Protein AF-A0A938BSF8-F1 (afdb_monomer_lite)

Structure (mmCIF, N/CA/C/O backbone):
data_AF-A0A938BSF8-F1
#
_entry.id   AF-A0A938BSF8-F1
#
loop_
_atom_site.group_PDB
_atom_site.id
_atom_site.type_symbol
_atom_site.label_atom_id
_atom_site.label_alt_id
_atom_site.label_comp_id
_atom_site.label_asym_id
_atom_site.label_entity_id
_atom_site.label_seq_id
_atom_site.pdbx_PDB_ins_code
_atom_site.Cartn_x
_atom_site.Cartn_y
_atom_site.Cartn_z
_atom_site.occupancy
_atom_site.B_iso_or_equiv
_atom_site.auth_seq_id
_atom_site.auth_comp_id
_atom_site.auth_asym_id
_atom_site.auth_atom_id
_atom_site.pdbx_PDB_model_num
ATOM 1 N N . LYS A 1 1 ? 28.544 -10.398 6.297 1.00 42.66 1 LYS A N 1
ATOM 2 C CA . LYS A 1 1 ? 27.998 -9.022 6.168 1.00 42.66 1 LYS A CA 1
ATOM 3 C C . LYS A 1 1 ? 26.560 -9.115 5.612 1.00 42.66 1 LYS A C 1
ATOM 5 O O . LYS A 1 1 ? 26.388 -9.047 4.410 1.00 42.66 1 LYS A O 1
ATOM 10 N N . LYS A 1 2 ? 25.538 -9.381 6.446 1.00 52.78 2 LYS A N 1
ATOM 11 C CA . LYS A 1 2 ? 24.131 -9.657 6.032 1.00 52.78 2 LYS A CA 1
ATOM 12 C C . LYS A 1 2 ? 23.153 -8.567 6.518 1.00 52.78 2 LYS A C 1
ATOM 14 O O . LYS A 1 2 ? 22.129 -8.864 7.116 1.00 52.78 2 LYS A O 1
ATOM 19 N N . ALA A 1 3 ? 23.510 -7.292 6.365 1.00 58.06 3 ALA A N 1
ATOM 20 C CA . ALA A 1 3 ? 22.662 -6.179 6.822 1.00 58.06 3 ALA A CA 1
ATOM 21 C C . ALA A 1 3 ? 21.866 -5.516 5.681 1.00 58.06 3 ALA A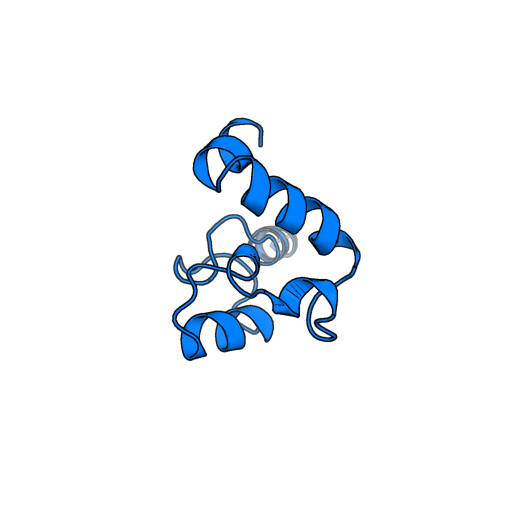 C 1
ATOM 23 O O . ALA A 1 3 ? 20.840 -4.891 5.925 1.00 58.06 3 ALA A O 1
ATOM 24 N N . LEU A 1 4 ? 22.318 -5.663 4.430 1.00 58.53 4 LEU A N 1
ATOM 25 C CA . LEU A 1 4 ? 21.756 -4.945 3.281 1.00 58.53 4 LEU A CA 1
ATOM 26 C C . LEU A 1 4 ? 20.503 -5.628 2.707 1.00 58.53 4 LEU A C 1
ATOM 28 O O . LEU A 1 4 ? 19.599 -4.932 2.251 1.00 58.53 4 LEU A O 1
ATOM 32 N N . ASP A 1 5 ? 20.386 -6.957 2.821 1.00 57.97 5 ASP A N 1
ATOM 33 C CA . ASP A 1 5 ? 19.217 -7.712 2.335 1.00 57.97 5 ASP A CA 1
ATOM 34 C C . ASP A 1 5 ? 17.908 -7.292 3.030 1.00 57.97 5 ASP A C 1
ATOM 36 O O . ASP A 1 5 ? 16.833 -7.309 2.431 1.00 57.97 5 ASP A O 1
ATOM 40 N N . GLY A 1 6 ? 17.989 -6.825 4.282 1.00 59.91 6 GLY A N 1
ATOM 41 C CA . GLY A 1 6 ? 16.834 -6.311 5.022 1.00 59.91 6 GLY A CA 1
ATOM 42 C C . GLY A 1 6 ? 16.242 -5.026 4.434 1.00 59.91 6 GLY A C 1
ATOM 43 O O . GLY A 1 6 ? 15.046 -4.777 4.583 1.00 59.91 6 GLY A O 1
ATOM 44 N N . LEU A 1 7 ? 17.039 -4.228 3.713 1.00 61.22 7 LEU A N 1
ATOM 45 C CA . LEU A 1 7 ? 16.583 -2.982 3.088 1.00 61.22 7 LEU A CA 1
ATOM 46 C C . LEU A 1 7 ? 15.679 -3.244 1.877 1.00 61.22 7 LEU A C 1
ATOM 48 O O . LEU A 1 7 ? 14.780 -2.448 1.600 1.00 61.22 7 LEU A O 1
ATOM 52 N N . ALA A 1 8 ? 15.858 -4.378 1.193 1.00 61.72 8 ALA A N 1
ATOM 53 C CA . ALA A 1 8 ? 14.975 -4.795 0.107 1.00 61.72 8 ALA A CA 1
ATOM 54 C C . ALA A 1 8 ? 13.536 -5.022 0.607 1.00 61.72 8 ALA A C 1
ATOM 56 O O . ALA A 1 8 ? 12.580 -4.688 -0.091 1.00 61.72 8 ALA A O 1
ATOM 57 N N . MET A 1 9 ? 13.375 -5.484 1.855 1.00 60.84 9 MET A N 1
ATOM 58 C CA . MET A 1 9 ? 12.069 -5.641 2.505 1.00 60.84 9 MET A CA 1
ATOM 59 C C . MET A 1 9 ? 11.415 -4.311 2.892 1.00 60.84 9 MET A C 1
ATOM 61 O O . MET A 1 9 ? 10.242 -4.298 3.239 1.00 60.84 9 MET A O 1
ATOM 65 N N . LEU A 1 10 ? 12.120 -3.177 2.861 1.00 64.31 10 LEU A N 1
ATOM 66 C CA . LEU A 1 10 ? 11.523 -1.872 3.174 1.00 64.31 10 LEU A CA 1
ATOM 67 C C . LEU A 1 10 ? 10.841 -1.233 1.963 1.00 64.31 10 LEU A C 1
ATO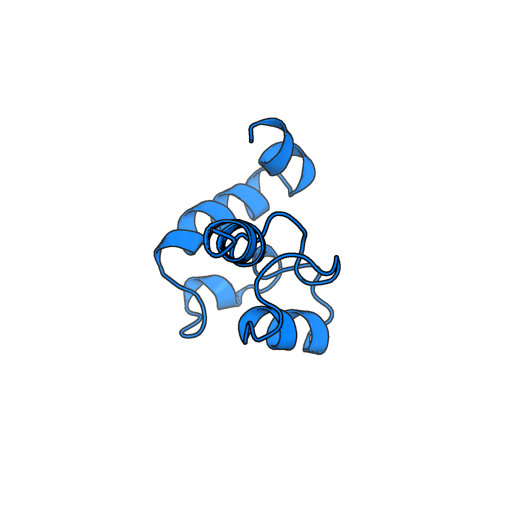M 69 O O . LEU A 1 10 ? 9.985 -0.363 2.134 1.00 64.31 10 LEU A O 1
ATOM 73 N N . ARG A 1 11 ? 11.188 -1.671 0.750 1.00 66.31 11 ARG A N 1
ATOM 74 C CA . ARG A 1 11 ? 10.591 -1.163 -0.483 1.00 66.31 11 ARG A CA 1
ATOM 75 C C . ARG A 1 11 ? 9.246 -1.844 -0.719 1.00 66.31 11 ARG A C 1
ATOM 77 O O . ARG A 1 11 ? 9.131 -3.066 -0.641 1.00 66.31 11 ARG A O 1
ATOM 84 N N . CYS A 1 12 ? 8.221 -1.060 -1.041 1.00 70.50 12 CYS A N 1
ATOM 85 C CA . CYS A 1 12 ? 6.927 -1.581 -1.488 1.00 70.50 12 CYS A CA 1
ATOM 86 C C . CYS A 1 12 ? 7.032 -2.111 -2.929 1.00 70.50 12 CYS A C 1
ATOM 88 O O . CYS A 1 12 ? 6.431 -1.555 -3.838 1.00 70.50 12 CYS A O 1
ATOM 90 N N . THR A 1 13 ? 7.811 -3.175 -3.138 1.00 65.12 13 THR A N 1
ATOM 91 C CA . THR A 1 13 ? 7.958 -3.848 -4.443 1.00 65.12 13 THR A CA 1
ATOM 92 C C . THR A 1 13 ? 6.755 -4.720 -4.783 1.00 65.12 13 THR A C 1
ATOM 94 O O . THR A 1 13 ? 6.483 -4.988 -5.948 1.00 65.12 13 THR A O 1
ATOM 97 N N . LYS A 1 14 ? 6.005 -5.154 -3.764 1.00 66.50 14 LYS A N 1
ATOM 98 C CA . LYS A 1 14 ? 4.699 -5.797 -3.924 1.00 66.50 14 LYS A CA 1
ATOM 99 C C . LYS A 1 14 ? 3.639 -4.963 -3.214 1.00 66.50 14 LYS A C 1
ATOM 101 O O . LYS A 1 14 ? 3.910 -4.319 -2.200 1.00 66.50 14 LYS A O 1
ATOM 106 N N . MET A 1 15 ? 2.429 -4.996 -3.763 1.00 70.56 15 MET A N 1
ATOM 107 C CA . MET A 1 15 ? 1.242 -4.330 -3.224 1.00 70.56 15 MET A CA 1
ATOM 108 C C . MET A 1 15 ? 0.961 -4.734 -1.766 1.00 70.56 15 MET A C 1
ATOM 110 O O . MET A 1 15 ? 1.422 -5.778 -1.305 1.00 70.56 15 MET A O 1
ATOM 114 N N . CYS A 1 16 ? 0.223 -3.907 -1.011 1.00 72.00 16 CYS A N 1
ATOM 115 C CA . CYS A 1 16 ? 0.055 -4.080 0.441 1.00 72.00 16 CYS A CA 1
ATOM 116 C C . CYS A 1 16 ? -0.491 -5.468 0.825 1.00 72.00 16 CYS A C 1
ATOM 118 O O . CYS A 1 16 ? -0.137 -5.999 1.877 1.00 72.00 16 CYS A O 1
ATOM 120 N N . ARG A 1 17 ? -1.321 -6.066 -0.037 1.00 68.81 17 ARG A N 1
ATOM 121 C CA . ARG A 1 17 ? -1.859 -7.428 0.121 1.00 68.81 17 ARG A CA 1
ATOM 122 C C . ARG A 1 17 ? -0.941 -8.544 -0.388 1.00 68.81 17 ARG A C 1
ATOM 124 O O . ARG A 1 17 ? -1.157 -9.697 -0.051 1.00 68.81 17 ARG A O 1
ATOM 131 N N . GLY A 1 18 ? 0.093 -8.215 -1.151 1.00 63.72 18 GLY A N 1
ATOM 132 C CA . GLY A 1 18 ? 1.002 -9.158 -1.807 1.00 63.72 18 GLY A CA 1
ATOM 133 C C . GLY A 1 18 ? 2.230 -9.517 -0.973 1.00 63.72 18 GLY A C 1
ATOM 134 O O . GLY A 1 18 ? 3.206 -10.026 -1.517 1.00 63.72 18 GLY A O 1
ATOM 135 N N . GLY A 1 19 ? 2.225 -9.196 0.325 1.00 61.78 19 GLY A N 1
ATOM 136 C CA . GLY A 1 19 ? 3.304 -9.548 1.253 1.00 61.78 19 GLY A CA 1
ATOM 137 C C . GLY A 1 19 ? 4.621 -8.790 1.047 1.00 61.78 19 GLY A C 1
ATOM 138 O O . GLY A 1 19 ? 5.616 -9.155 1.662 1.00 61.78 19 GLY A O 1
ATOM 139 N N . GLY A 1 20 ? 4.648 -7.751 0.206 1.00 63.84 20 GLY A N 1
ATOM 140 C CA . GLY A 1 20 ? 5.825 -6.899 0.011 1.00 63.84 20 GLY A CA 1
ATOM 141 C C . GLY A 1 20 ? 5.925 -5.766 1.027 1.00 63.84 20 GLY A C 1
ATOM 1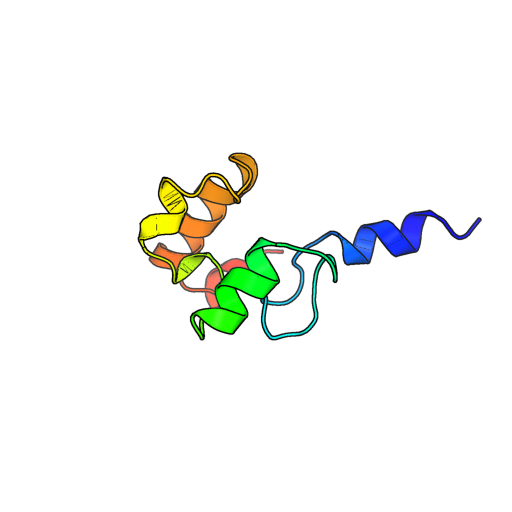42 O O . GLY A 1 20 ? 4.958 -5.428 1.718 1.00 63.84 20 GLY A O 1
ATOM 143 N N . GLY A 1 21 ? 7.106 -5.152 1.079 1.00 71.00 21 GLY A N 1
ATOM 144 C CA . GLY A 1 21 ? 7.395 -4.047 1.981 1.00 71.00 21 GLY A CA 1
ATOM 145 C C . GLY A 1 21 ? 7.480 -4.452 3.455 1.00 71.00 21 GLY A C 1
ATOM 146 O O . GLY A 1 21 ? 7.439 -5.624 3.832 1.00 71.00 21 GLY A O 1
ATOM 147 N N . ASN A 1 22 ? 7.621 -3.435 4.305 1.00 73.94 22 ASN A N 1
ATOM 148 C CA . ASN A 1 22 ? 7.888 -3.619 5.726 1.00 73.94 22 ASN A CA 1
ATOM 149 C C . ASN A 1 22 ? 6.716 -4.361 6.416 1.00 73.94 22 ASN A C 1
ATOM 151 O O . ASN A 1 22 ? 5.583 -3.855 6.393 1.00 73.94 22 ASN A O 1
ATOM 155 N N . PRO A 1 23 ? 6.952 -5.502 7.101 1.00 76.06 23 PRO A N 1
ATOM 156 C CA . PRO A 1 23 ? 5.895 -6.256 7.769 1.00 76.06 23 PRO A CA 1
ATOM 157 C C . PRO A 1 23 ? 5.178 -5.478 8.884 1.00 76.06 23 PRO A C 1
ATOM 159 O O . PRO A 1 23 ? 4.003 -5.710 9.181 1.00 76.06 23 PRO A O 1
ATOM 162 N N . TRP A 1 24 ? 5.826 -4.475 9.459 1.00 79.38 24 TRP A N 1
ATOM 163 C CA . TRP A 1 24 ? 5.248 -3.634 10.503 1.00 79.38 24 TRP A CA 1
ATOM 164 C C . TRP A 1 24 ? 4.597 -2.352 9.968 1.00 79.38 24 TRP A C 1
ATOM 166 O O . TRP A 1 24 ? 4.083 -1.548 10.756 1.00 79.38 24 TRP A O 1
ATOM 176 N N . CYS A 1 25 ? 4.532 -2.176 8.642 1.00 81.00 25 CYS A N 1
ATOM 177 C CA . CYS A 1 25 ? 3.943 -1.007 7.998 1.00 81.00 25 CYS A CA 1
ATOM 178 C C . CYS A 1 25 ? 2.506 -0.742 8.487 1.00 81.00 25 CYS A C 1
ATOM 180 O O . CYS A 1 25 ? 1.594 -1.566 8.351 1.00 81.00 25 CYS A O 1
ATOM 182 N N . LYS A 1 26 ? 2.285 0.449 9.060 1.00 85.25 26 LYS A N 1
ATOM 183 C CA . LYS A 1 26 ? 0.963 0.893 9.536 1.00 85.25 26 LYS A CA 1
ATOM 184 C C . LYS A 1 26 ? -0.020 1.082 8.374 1.00 85.25 26 LYS A C 1
ATOM 186 O O . LYS A 1 26 ? -1.206 0.804 8.529 1.00 85.25 26 LYS A O 1
ATOM 191 N N . ILE A 1 27 ? 0.475 1.505 7.208 1.00 86.19 27 ILE A N 1
ATOM 192 C CA . ILE A 1 27 ? -0.333 1.699 5.995 1.00 86.19 27 ILE A CA 1
ATOM 193 C C . ILE A 1 27 ? -0.809 0.358 5.452 1.00 86.19 27 ILE A C 1
ATOM 195 O O . ILE A 1 27 ? -1.973 0.246 5.094 1.00 86.19 27 ILE A O 1
ATOM 199 N N . ARG A 1 28 ? 0.040 -0.677 5.482 1.00 85.50 28 ARG A N 1
ATOM 200 C CA . ARG A 1 28 ? -0.353 -2.035 5.091 1.00 85.50 28 ARG A CA 1
ATOM 201 C C . ARG A 1 28 ? -1.550 -2.511 5.904 1.00 85.50 28 ARG A C 1
ATOM 203 O O . ARG A 1 28 ? -2.576 -2.855 5.337 1.00 85.50 28 ARG A O 1
ATOM 210 N N . ARG A 1 29 ? -1.451 -2.430 7.235 1.00 86.75 29 ARG A N 1
ATOM 211 C CA . ARG A 1 29 ? -2.563 -2.765 8.141 1.00 86.75 29 ARG A CA 1
ATOM 212 C C . ARG A 1 29 ? -3.815 -1.938 7.845 1.00 86.75 29 ARG A C 1
ATOM 214 O O . ARG A 1 29 ? -4.917 -2.470 7.894 1.00 86.75 29 ARG A O 1
ATOM 221 N N . CYS A 1 30 ? -3.650 -0.654 7.530 1.00 89.25 30 CYS A N 1
ATOM 222 C CA . CYS A 1 30 ? -4.750 0.231 7.153 1.00 89.25 30 CYS A CA 1
ATOM 223 C C . CYS A 1 30 ? -5.431 -0.215 5.848 1.00 89.25 30 CYS A C 1
ATOM 225 O O . CYS A 1 30 ? -6.648 -0.358 5.826 1.00 89.25 30 CYS A O 1
ATOM 227 N N . ALA A 1 31 ? -4.659 -0.474 4.790 1.00 87.62 31 ALA A N 1
ATOM 228 C CA . ALA A 1 31 ? -5.163 -0.922 3.495 1.00 87.62 31 ALA A CA 1
ATOM 229 C C . ALA A 1 31 ? -5.853 -2.289 3.605 1.00 87.62 31 ALA A C 1
ATOM 231 O O . ALA A 1 31 ? -6.979 -2.434 3.147 1.00 87.62 31 ALA A O 1
ATOM 232 N N . THR A 1 32 ? -5.247 -3.257 4.304 1.00 85.06 32 THR A N 1
ATOM 233 C CA . THR A 1 3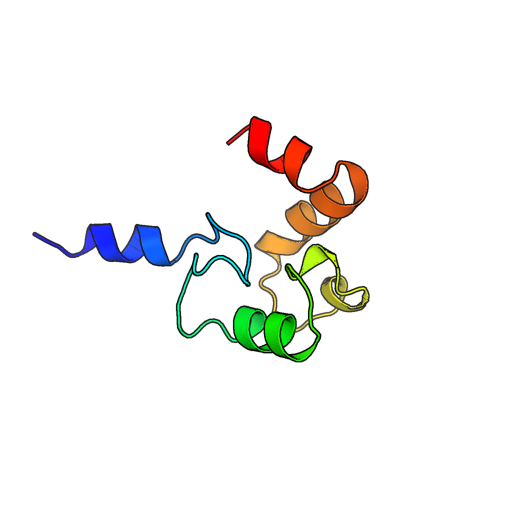2 ? -5.853 -4.579 4.525 1.00 85.06 32 THR A CA 1
ATOM 234 C C . THR A 1 32 ? -7.192 -4.476 5.257 1.00 85.06 32 THR A C 1
ATOM 236 O O . THR A 1 32 ? -8.157 -5.093 4.819 1.00 85.06 32 THR A O 1
ATOM 239 N N . LYS A 1 33 ? -7.276 -3.669 6.329 1.00 89.62 33 LYS A N 1
ATOM 240 C CA . LYS A 1 33 ? -8.527 -3.451 7.081 1.00 89.62 33 LYS A CA 1
ATOM 241 C C . LYS A 1 33 ? -9.632 -2.823 6.232 1.00 89.62 33 LYS A C 1
ATOM 243 O O . LYS A 1 33 ? -10.791 -3.160 6.420 1.00 89.62 33 LYS A O 1
ATOM 248 N N . ARG A 1 34 ? -9.275 -1.921 5.315 1.00 89.25 34 ARG A N 1
ATOM 249 C CA . ARG A 1 34 ? -10.219 -1.262 4.393 1.00 89.25 34 ARG A CA 1
ATOM 250 C C . ARG A 1 34 ? -10.452 -2.050 3.104 1.00 89.25 34 ARG A C 1
ATOM 252 O O . ARG A 1 34 ? -11.075 -1.546 2.185 1.00 89.25 34 ARG A O 1
ATOM 259 N N . ALA A 1 35 ? -9.924 -3.268 3.028 1.00 87.69 35 ALA A N 1
ATOM 260 C CA . ALA A 1 35 ? -9.965 -4.109 1.847 1.00 87.69 35 ALA A CA 1
ATOM 261 C C . ALA A 1 35 ? -9.406 -3.458 0.565 1.00 87.69 35 ALA A C 1
ATOM 263 O O . ALA A 1 35 ? -9.816 -3.817 -0.537 1.00 87.69 35 ALA A O 1
ATOM 264 N N . PHE A 1 36 ? -8.404 -2.593 0.702 1.00 87.88 36 PHE A N 1
ATOM 265 C CA . PHE A 1 36 ? -7.661 -2.014 -0.412 1.00 87.88 36 PHE A CA 1
ATOM 266 C C . PHE A 1 36 ? -6.462 -2.895 -0.798 1.00 87.88 36 PHE A C 1
ATOM 268 O O . PHE A 1 36 ? -5.753 -3.443 0.053 1.00 87.88 36 PHE A O 1
ATOM 275 N N . ALA A 1 37 ? -6.208 -3.022 -2.096 1.00 81.81 37 ALA A N 1
ATOM 276 C CA . ALA A 1 37 ? -4.962 -3.504 -2.680 1.00 81.81 37 ALA A CA 1
ATOM 277 C C . ALA A 1 37 ? -3.772 -2.592 -2.333 1.00 81.81 37 ALA A C 1
ATOM 279 O O . ALA A 1 37 ? -2.654 -3.090 -2.144 1.00 81.81 37 ALA A O 1
ATOM 280 N N . GLY A 1 38 ? -4.001 -1.287 -2.158 1.00 84.31 38 GLY A N 1
ATOM 281 C CA . GLY A 1 38 ? -2.975 -0.370 -1.668 1.00 84.31 38 GLY A CA 1
ATOM 282 C C . GLY A 1 38 ? -3.460 1.048 -1.389 1.00 84.31 38 GLY A C 1
ATOM 283 O O . GLY A 1 38 ? -4.637 1.369 -1.500 1.00 84.31 38 GLY A O 1
ATOM 284 N N . CYS A 1 39 ? -2.534 1.920 -0.984 1.00 86.50 39 CYS A N 1
ATOM 285 C CA . CYS A 1 39 ? -2.864 3.286 -0.572 1.00 86.50 39 CYS A CA 1
ATOM 286 C C . CYS A 1 39 ? -3.391 4.180 -1.704 1.00 86.50 39 CYS A C 1
ATOM 288 O O . CYS A 1 39 ? -4.013 5.189 -1.394 1.00 86.50 39 CYS A O 1
ATOM 290 N N . TRP A 1 40 ? -3.197 3.820 -2.977 1.00 86.56 40 TRP A N 1
ATOM 291 C CA . TRP A 1 40 ? -3.722 4.585 -4.114 1.00 86.56 40 TRP A CA 1
ATOM 292 C C . TRP A 1 40 ? -5.253 4.507 -4.242 1.00 86.56 40 TRP A C 1
ATOM 294 O O . TRP A 1 40 ? -5.843 5.431 -4.793 1.00 86.56 40 TRP A O 1
ATOM 304 N N . GLU A 1 41 ? -5.899 3.469 -3.696 1.00 88.12 41 GLU A N 1
ATOM 305 C CA . GLU A 1 41 ? -7.370 3.328 -3.676 1.00 88.12 41 GLU A CA 1
ATOM 306 C C . GLU A 1 41 ? -8.034 4.129 -2.551 1.00 88.12 41 GLU A C 1
ATOM 308 O O . GLU A 1 41 ? -9.235 4.361 -2.564 1.00 88.12 41 GLU A O 1
ATOM 313 N N . CYS A 1 42 ? -7.259 4.566 -1.559 1.00 89.62 42 CYS A N 1
ATOM 314 C CA . CYS A 1 42 ? -7.774 5.363 -0.456 1.00 89.62 42 CYS A CA 1
ATOM 315 C C . CYS A 1 42 ? -7.900 6.821 -0.900 1.00 89.62 42 CYS A C 1
ATOM 317 O O . CYS A 1 42 ? -6.877 7.485 -1.015 1.00 89.62 42 CYS A O 1
ATOM 319 N N . GLU A 1 43 ? -9.107 7.352 -1.084 1.00 88.00 43 GLU A N 1
ATOM 320 C CA . GLU A 1 43 ? -9.335 8.751 -1.502 1.00 88.00 43 GLU A CA 1
ATOM 321 C C . GLU A 1 43 ? -8.640 9.754 -0.566 1.00 88.00 43 GLU A C 1
ATOM 323 O O . GLU A 1 43 ? -7.944 10.664 -1.011 1.00 88.00 43 GLU A O 1
ATOM 32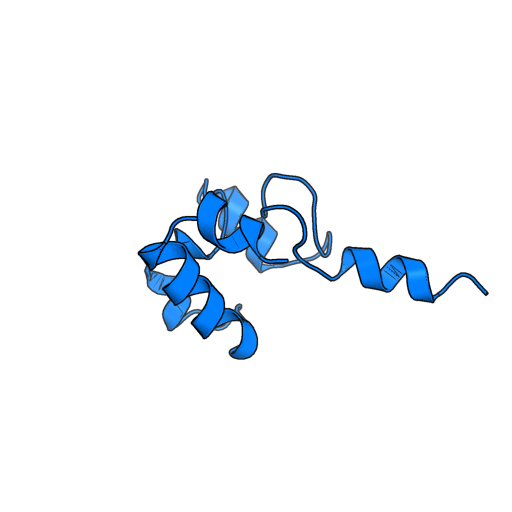8 N N . GLU A 1 44 ? -8.667 9.474 0.739 1.00 89.19 44 GLU A N 1
ATOM 329 C CA . GLU A 1 44 ? -8.016 10.267 1.790 1.00 89.19 44 GLU A CA 1
ATOM 330 C C . GLU A 1 44 ? -6.476 10.155 1.807 1.00 89.19 44 GLU A C 1
ATOM 332 O O . GLU A 1 44 ? -5.819 10.701 2.699 1.00 89.19 44 GLU A O 1
ATOM 337 N N . SER A 1 45 ? -5.855 9.417 0.875 1.00 87.31 45 SER A N 1
ATOM 338 C CA . SER A 1 45 ? -4.400 9.224 0.876 1.00 87.31 45 SER A CA 1
ATOM 339 C C . SER A 1 45 ? -3.643 10.545 0.770 1.00 87.31 45 SER A C 1
ATOM 341 O O . SER A 1 45 ? -2.549 10.639 1.322 1.00 87.31 45 SER A O 1
ATOM 343 N N . ASP A 1 46 ? -4.230 11.558 0.128 1.00 85.12 46 ASP A N 1
ATOM 344 C CA . ASP A 1 46 ? -3.633 12.880 -0.087 1.00 85.12 46 ASP A CA 1
ATOM 345 C C . ASP A 1 46 ? -3.485 13.712 1.200 1.00 85.12 46 ASP A C 1
ATOM 347 O O . ASP A 1 46 ? -2.496 14.416 1.380 1.00 85.12 46 ASP A O 1
ATOM 351 N N . ALA A 1 47 ? -4.370 13.503 2.178 1.00 87.75 47 ALA A N 1
ATOM 352 C CA . ALA A 1 47 ? -4.276 14.106 3.511 1.00 87.75 47 ALA A CA 1
ATOM 353 C C . ALA A 1 47 ? -3.769 13.119 4.583 1.00 87.75 47 ALA A C 1
ATOM 355 O O . ALA A 1 47 ? -3.662 13.448 5.768 1.00 87.75 47 ALA A O 1
ATOM 356 N N . CYS A 1 48 ? -3.452 11.876 4.202 1.00 88.56 48 CYS A N 1
ATOM 357 C CA . CYS A 1 48 ? -3.129 10.833 5.167 1.00 88.56 48 CYS A CA 1
ATOM 358 C C . CYS A 1 48 ? -1.823 11.137 5.915 1.00 88.56 48 CYS A C 1
ATOM 360 O O . CYS A 1 48 ? -0.736 11.093 5.336 1.00 88.56 48 CYS A O 1
ATOM 362 N N . LYS A 1 49 ? -1.921 11.351 7.234 1.00 89.00 49 LYS A N 1
ATOM 363 C CA . LYS A 1 49 ? -0.771 11.572 8.135 1.00 89.00 49 LYS A CA 1
ATOM 364 C C . LYS A 1 49 ? 0.126 10.338 8.307 1.00 89.00 49 LYS A C 1
ATOM 366 O O . LYS A 1 49 ? 1.248 10.448 8.785 1.00 89.00 49 LYS A O 1
ATOM 371 N N . LYS A 1 50 ? -0.368 9.144 7.949 1.00 86.75 50 LYS A N 1
ATOM 372 C CA . LYS A 1 50 ? 0.392 7.880 8.025 1.00 86.75 50 LYS A CA 1
ATOM 373 C C . LYS A 1 50 ? 1.321 7.690 6.822 1.00 86.75 50 LYS A C 1
ATOM 375 O O . LYS A 1 50 ? 2.195 6.829 6.885 1.00 86.75 50 LYS A O 1
ATOM 380 N N . LEU A 1 51 ? 1.088 8.426 5.732 1.00 85.31 51 LEU A N 1
ATOM 381 C CA . LEU A 1 51 ? 1.826 8.329 4.478 1.00 85.31 51 LEU A CA 1
ATOM 382 C C . LEU A 1 51 ? 2.952 9.365 4.460 1.00 85.31 51 LEU A C 1
ATOM 384 O O . LEU A 1 51 ? 2.725 10.536 4.759 1.00 85.31 51 LEU A O 1
ATOM 388 N N . LEU A 1 52 ? 4.159 8.941 4.082 1.00 83.00 52 LEU A N 1
ATOM 389 C CA . LEU A 1 52 ? 5.255 9.884 3.867 1.00 83.00 52 LEU A CA 1
ATOM 390 C C . LEU A 1 52 ? 4.973 10.741 2.620 1.00 83.00 52 LEU A C 1
ATOM 392 O O . LEU A 1 52 ? 4.542 10.182 1.606 1.00 83.00 52 LEU A O 1
ATOM 396 N N . PRO A 1 53 ? 5.266 12.056 2.649 1.00 81.94 53 PRO A N 1
ATOM 397 C CA . PRO A 1 53 ? 5.042 12.953 1.513 1.00 81.94 53 PRO A CA 1
ATOM 398 C C . PRO A 1 53 ? 5.666 12.460 0.201 1.00 81.94 53 PRO A C 1
ATOM 400 O O . PRO A 1 53 ? 5.047 12.583 -0.850 1.00 81.94 53 PRO A O 1
ATOM 403 N N . ALA A 1 54 ? 6.833 11.809 0.275 1.00 82.44 54 ALA A N 1
ATOM 404 C CA . ALA A 1 54 ? 7.545 11.253 -0.877 1.00 82.44 54 ALA A CA 1
ATOM 405 C C . ALA A 1 54 ? 6.730 10.229 -1.692 1.00 82.44 54 ALA A C 1
ATOM 407 O O . ALA A 1 54 ? 6.997 10.038 -2.873 1.00 82.44 54 ALA A O 1
ATOM 408 N N . TYR A 1 55 ? 5.726 9.576 -1.094 1.00 79.81 55 TYR A N 1
ATOM 409 C CA . TYR A 1 55 ? 4.884 8.613 -1.808 1.00 79.81 55 TYR A CA 1
ATOM 410 C C . TYR A 1 55 ? 3.689 9.253 -2.525 1.00 79.81 55 TYR A C 1
ATOM 412 O O . TYR A 1 55 ? 3.118 8.608 -3.400 1.00 79.81 55 TYR A O 1
ATOM 420 N N . ARG A 1 56 ? 3.296 10.492 -2.189 1.00 84.50 56 ARG A N 1
ATOM 421 C CA . ARG A 1 56 ? 2.094 11.146 -2.747 1.00 84.50 56 ARG A CA 1
ATOM 422 C C . ARG A 1 56 ? 2.121 11.272 -4.278 1.00 84.50 56 ARG A C 1
ATOM 424 O O . ARG A 1 56 ? 1.135 10.857 -4.889 1.00 84.50 56 ARG A O 1
ATOM 431 N N . PRO A 1 57 ? 3.229 11.708 -4.916 1.00 83.88 57 PRO A N 1
ATOM 432 C CA . PRO A 1 57 ? 3.284 11.816 -6.377 1.00 83.88 57 PRO A CA 1
ATOM 433 C C . PRO A 1 57 ? 3.064 10.467 -7.071 1.00 83.88 57 PRO A C 1
ATOM 435 O O . PRO A 1 57 ? 2.401 10.378 -8.105 1.00 83.88 57 PRO A O 1
ATOM 438 N N . ASN A 1 58 ? 3.562 9.384 -6.464 1.00 83.50 58 ASN A N 1
ATOM 439 C CA . ASN A 1 58 ? 3.386 8.039 -7.000 1.00 83.50 58 ASN A CA 1
ATOM 440 C C . ASN A 1 58 ? 1.924 7.590 -6.923 1.00 83.50 58 ASN A C 1
ATOM 442 O O . ASN A 1 58 ? 1.453 6.939 -7.852 1.00 83.50 58 ASN A O 1
ATOM 446 N N . LEU A 1 59 ? 1.186 7.956 -5.869 1.00 86.00 59 LEU A N 1
ATOM 447 C CA . LEU A 1 59 ? -0.237 7.613 -5.758 1.00 86.00 59 LEU A CA 1
ATOM 448 C C . LEU A 1 59 ? -1.080 8.328 -6.807 1.00 86.00 59 LEU A C 1
ATOM 450 O O . LEU A 1 59 ? -1.939 7.693 -7.415 1.00 86.00 59 LEU A O 1
ATOM 454 N N . GLU A 1 60 ? -0.812 9.611 -7.058 1.00 84.44 60 GLU A N 1
ATOM 455 C CA . GLU A 1 60 ? -1.494 10.353 -8.120 1.00 84.44 60 GLU A CA 1
ATOM 456 C C . GLU A 1 60 ? -1.228 9.711 -9.487 1.00 84.44 60 GLU A C 1
ATOM 458 O O . GLU A 1 60 ? -2.161 9.439 -10.247 1.00 84.44 60 GLU A O 1
ATOM 463 N N . ARG A 1 61 ? 0.036 9.364 -9.769 1.00 86.06 61 ARG A N 1
ATOM 464 C CA . ARG A 1 61 ? 0.397 8.679 -11.013 1.00 86.06 61 ARG A CA 1
ATOM 465 C C . ARG A 1 61 ? -0.323 7.338 -11.141 1.00 86.06 61 ARG A C 1
ATOM 467 O O . ARG A 1 61 ? -0.909 7.085 -12.187 1.00 86.06 61 ARG A O 1
ATOM 474 N N . ILE A 1 62 ? -0.328 6.504 -10.095 1.00 87.06 62 ILE A N 1
ATOM 475 C CA . ILE A 1 62 ? -1.002 5.191 -10.105 1.00 87.06 62 ILE A CA 1
ATOM 476 C C . ILE A 1 62 ? -2.504 5.341 -10.361 1.00 87.06 62 ILE A C 1
ATOM 478 O O . ILE A 1 62 ? -3.060 4.548 -11.114 1.00 87.06 62 ILE A O 1
ATOM 482 N N . ARG A 1 63 ? -3.161 6.353 -9.785 1.00 85.19 63 ARG A N 1
ATOM 483 C CA . ARG A 1 63 ? -4.583 6.627 -10.055 1.00 85.19 63 ARG A CA 1
ATOM 484 C C . ARG A 1 63 ? -4.835 6.994 -11.513 1.00 85.19 63 ARG A C 1
ATOM 486 O O . ARG A 1 63 ? -5.842 6.581 -12.070 1.00 85.19 63 ARG A O 1
ATOM 493 N N . ARG A 1 64 ? -3.915 7.741 -12.128 1.00 88.25 64 ARG A N 1
ATOM 494 C CA . ARG A 1 64 ? -4.038 8.197 -13.517 1.00 88.25 64 ARG A CA 1
ATOM 495 C C . ARG A 1 64 ? -3.753 7.095 -14.541 1.00 88.25 64 ARG A C 1
ATOM 497 O O . ARG A 1 64 ? -4.483 6.980 -15.515 1.00 88.25 64 ARG A O 1
ATOM 504 N N . VAL A 1 65 ? -2.684 6.316 -14.351 1.00 87.69 65 VAL A N 1
ATOM 505 C CA . VAL A 1 65 ? -2.202 5.338 -15.355 1.00 87.69 65 VAL A CA 1
ATOM 506 C C . VAL A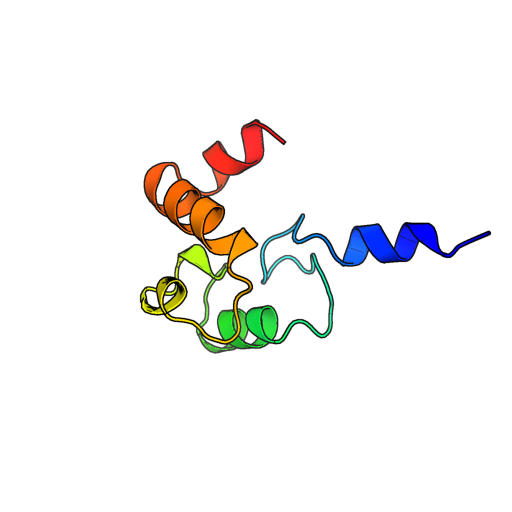 1 65 ? -2.539 3.885 -15.010 1.00 87.69 65 VAL A C 1
ATOM 508 O O . VAL A 1 65 ? -2.390 2.994 -15.842 1.00 87.69 65 VAL A O 1
ATOM 511 N N . GLY A 1 66 ? -2.992 3.623 -13.785 1.00 86.38 66 GLY A N 1
ATOM 512 C CA . GLY A 1 66 ? -3.204 2.280 -13.259 1.00 86.38 66 GLY A CA 1
ATOM 513 C C . GLY A 1 66 ? -1.915 1.604 -12.775 1.00 86.38 66 GLY A C 1
ATOM 514 O O . GLY A 1 66 ? -0.801 1.909 -13.206 1.00 86.38 66 GLY A O 1
ATOM 515 N N . LEU A 1 67 ? -2.063 0.630 -11.869 1.00 79.50 67 LEU A N 1
ATOM 516 C CA . LEU A 1 67 ? -0.935 -0.060 -11.225 1.00 79.50 67 LEU A CA 1
ATOM 517 C C . LEU A 1 67 ? -0.032 -0.794 -12.227 1.00 79.50 67 LEU A C 1
ATOM 519 O O . LEU A 1 67 ? 1.189 -0.741 -12.109 1.00 79.50 67 LEU A O 1
ATOM 523 N N . LYS A 1 68 ? -0.623 -1.466 -13.224 1.00 82.69 68 LYS A N 1
ATOM 524 C CA . LYS A 1 68 ? 0.139 -2.221 -14.228 1.00 82.69 68 LYS A CA 1
ATOM 525 C C . LYS A 1 68 ? 1.060 -1.299 -15.027 1.00 82.69 68 LYS A C 1
ATOM 527 O O . LYS A 1 68 ? 2.246 -1.577 -15.121 1.00 82.69 68 LYS A O 1
ATOM 532 N N . ALA A 1 69 ? 0.545 -0.176 -15.530 1.00 84.69 69 ALA A N 1
ATOM 533 C CA . ALA A 1 69 ? 1.350 0.773 -16.297 1.00 84.69 69 ALA A CA 1
ATOM 534 C C . ALA A 1 69 ? 2.411 1.478 -15.435 1.00 84.69 69 ALA A C 1
ATOM 536 O O . ALA A 1 69 ? 3.489 1.795 -15.930 1.00 84.69 69 ALA A O 1
ATOM 537 N N . PHE A 1 70 ? 2.136 1.690 -14.142 1.00 82.56 70 PHE A N 1
ATOM 538 C CA . PHE A 1 70 ? 3.116 2.246 -13.208 1.00 82.56 70 PHE A CA 1
ATOM 539 C C . PHE A 1 70 ? 4.343 1.333 -13.037 1.00 82.56 70 PHE A C 1
ATOM 541 O O . PHE A 1 70 ? 5.460 1.842 -12.998 1.00 82.56 70 PHE A O 1
ATOM 548 N N . LEU A 1 71 ? 4.135 0.012 -12.956 1.00 75.19 71 LEU A N 1
ATOM 549 C CA . LEU A 1 71 ? 5.184 -0.982 -12.682 1.00 75.19 71 LEU A CA 1
ATOM 550 C C . LEU A 1 71 ? 6.008 -1.397 -13.911 1.00 75.19 71 LEU A C 1
ATOM 552 O O . LEU A 1 71 ? 7.082 -1.953 -13.750 1.00 75.19 71 LEU A O 1
ATOM 556 N N . VAL A 1 72 ? 5.546 -1.126 -15.135 1.00 75.00 72 VAL A N 1
ATOM 557 C CA . VAL A 1 72 ? 6.258 -1.505 -16.377 1.00 75.00 72 VAL A CA 1
ATOM 558 C C . VAL A 1 72 ? 7.569 -0.719 -16.584 1.00 75.00 72 VAL A C 1
ATOM 560 O O . VAL A 1 72 ? 8.351 -1.055 -17.467 1.00 75.00 72 VAL A O 1
ATOM 563 N N . ARG A 1 73 ? 7.837 0.325 -15.785 1.00 53.53 73 ARG A N 1
ATOM 564 C CA . ARG A 1 73 ? 9.012 1.207 -15.933 1.00 53.53 73 ARG A CA 1
ATOM 565 C C . ARG A 1 73 ? 10.019 1.154 -14.771 1.00 53.53 73 ARG A C 1
ATOM 567 O O . ARG A 1 73 ? 10.905 2.005 -14.762 1.00 53.53 73 ARG A O 1
ATOM 574 N N . GLU A 1 74 ? 9.889 0.229 -13.817 1.00 50.50 74 GLU A N 1
ATOM 575 C CA . GLU A 1 74 ? 10.836 0.059 -12.689 1.00 50.50 74 GLU A CA 1
ATOM 576 C C . GLU A 1 74 ? 11.552 -1.294 -12.697 1.00 50.50 74 GLU A C 1
ATOM 578 O O . GLU A 1 74 ? 10.907 -2.305 -13.054 1.00 50.50 74 GLU A O 1
#

Sequence (74 aa):
KKALDGLAMLRCTKMCRGGGGNPWCKIRRCATKRAFAGCWECEESDACKKLLPAYRPNLERIRRVGLKAFLVRE

InterPro domains:
  IPR024227 Domain of unknown function DUF3795 [PF12675] (8-51)

Secondary structure (DSSP, 8-state):
--SSHHHHTTS--S-TTTT-S-TT-HHHHHHHHTT-SSGGG-GGGGT-TTS-GGGHHHHHHHHHH-HHHHHTT-

Foldseek 3Di:
DPPVVVVQQQDPPAFLVRNGHDPPQPQSVVCVVVVHSGLLPPPCSCVDPSDDPVCVVVSVVCVVQNPVVSNVPD

Organism: NCBI:txid2052148

Radius of gyration: 12.74 Å; chains: 1; bounding box: 38×24×27 Å

pLDDT: mean 77.65, std 11.78, range [42.66, 89.62]